Protein AF-A0ABD6C7A7-F1 (afdb_monomer_lite)

Sequence (65 aa):
MALSERLKFALVLAGGIILPGLADYALAQAGYELLGIVVWVSGYLGAMVLIWYVWLRPLDMTGPS

InterPro domains:
  IPR058309 Protein of unknown function DUF7996 [PF25959] (4-64)

Radius of gyration: 15.71 Å; chains: 1; bounding box: 42×34×35 Å

Structure (mmCIF, N/CA/C/O backbone):
data_AF-A0ABD6C7A7-F1
#
_entry.id   AF-A0ABD6C7A7-F1
#
loop_
_atom_site.group_PDB
_atom_site.id
_atom_site.type_symbol
_atom_site.label_atom_id
_atom_site.label_alt_id
_atom_site.label_comp_id
_atom_site.label_asym_id
_atom_site.label_entity_id
_atom_site.label_seq_id
_atom_site.pdbx_PDB_ins_code
_atom_site.Cartn_x
_atom_site.Cartn_y
_atom_site.Cartn_z
_atom_site.occupancy
_atom_site.B_iso_or_equiv
_atom_site.auth_seq_id
_atom_site.auth_comp_id
_atom_site.auth_asym_id
_atom_site.auth_atom_id
_atom_site.pdbx_PDB_model_num
ATOM 1 N N . MET A 1 1 ? 6.940 19.540 -15.953 1.00 61.56 1 MET A N 1
ATOM 2 C CA . MET A 1 1 ? 8.057 18.635 -15.603 1.00 61.56 1 MET A CA 1
ATOM 3 C C . MET A 1 1 ? 7.466 17.274 -15.290 1.00 61.56 1 MET A C 1
ATOM 5 O O . MET A 1 1 ? 6.562 17.214 -14.468 1.00 61.56 1 MET A O 1
ATOM 9 N N . ALA A 1 2 ? 7.898 16.214 -15.972 1.00 78.00 2 ALA A N 1
ATOM 10 C CA . ALA A 1 2 ? 7.495 14.857 -15.612 1.00 78.00 2 ALA A CA 1
ATOM 11 C C . ALA A 1 2 ? 8.253 14.410 -14.349 1.00 78.00 2 ALA A C 1
ATOM 13 O O . ALA A 1 2 ? 9.414 14.777 -14.165 1.00 78.00 2 ALA A O 1
ATOM 14 N N . LEU A 1 3 ? 7.596 13.643 -13.477 1.00 87.44 3 LEU A N 1
ATOM 15 C CA . LEU A 1 3 ? 8.217 13.068 -12.283 1.00 87.44 3 LEU A CA 1
ATOM 16 C C . LEU A 1 3 ? 9.298 12.052 -12.688 1.00 87.44 3 LEU A C 1
ATOM 18 O O . LEU A 1 3 ? 9.074 11.278 -13.620 1.00 87.44 3 LEU A O 1
ATOM 22 N N . SER A 1 4 ? 10.441 12.021 -11.995 1.00 96.12 4 SER A N 1
ATOM 23 C CA . SER A 1 4 ? 11.480 11.022 -12.278 1.00 96.12 4 SER A CA 1
ATOM 24 C C . SER A 1 4 ? 10.980 9.606 -11.971 1.00 96.12 4 SER A C 1
ATOM 26 O O . SER A 1 4 ? 10.219 9.403 -11.025 1.00 96.12 4 SER A O 1
ATOM 28 N N . GLU A 1 5 ? 11.424 8.609 -12.740 1.00 94.75 5 GLU A N 1
ATOM 29 C CA . GLU A 1 5 ? 10.991 7.213 -12.548 1.00 94.75 5 GLU A CA 1
ATOM 30 C C . GLU A 1 5 ? 11.337 6.670 -11.158 1.00 94.75 5 GLU A C 1
ATOM 32 O O . GLU A 1 5 ? 10.530 5.987 -10.532 1.00 94.75 5 GLU A O 1
ATOM 37 N N . ARG A 1 6 ? 12.500 7.056 -10.619 1.00 94.81 6 ARG A N 1
ATOM 38 C CA . ARG A 1 6 ? 12.896 6.707 -9.246 1.00 94.81 6 ARG A CA 1
ATOM 39 C C . ARG A 1 6 ? 11.923 7.270 -8.215 1.00 94.81 6 ARG A C 1
ATOM 41 O O . ARG A 1 6 ? 11.587 6.587 -7.253 1.00 94.81 6 ARG A O 1
ATOM 48 N N . LEU A 1 7 ? 11.465 8.504 -8.419 1.00 96.94 7 LEU A N 1
ATOM 49 C CA . LEU A 1 7 ? 10.520 9.143 -7.513 1.00 96.94 7 LEU A CA 1
ATOM 50 C C . LEU A 1 7 ? 9.117 8.544 -7.651 1.00 96.94 7 LEU A C 1
ATOM 52 O O . LEU A 1 7 ? 8.461 8.335 -6.639 1.00 96.94 7 LEU A O 1
ATOM 56 N N . LYS A 1 8 ? 8.675 8.187 -8.865 1.00 96.69 8 LYS A N 1
ATOM 57 C CA . LYS A 1 8 ? 7.417 7.445 -9.063 1.00 96.69 8 LYS A CA 1
ATOM 58 C C . LYS A 1 8 ? 7.431 6.118 -8.313 1.00 96.69 8 LYS A C 1
ATOM 60 O O . LYS A 1 8 ? 6.505 5.849 -7.556 1.00 96.69 8 LYS A O 1
ATOM 65 N N . PHE A 1 9 ? 8.496 5.332 -8.480 1.00 96.81 9 PHE A N 1
ATOM 66 C CA . PHE A 1 9 ? 8.666 4.069 -7.766 1.00 96.81 9 PHE A CA 1
ATOM 67 C C . PHE A 1 9 ? 8.615 4.278 -6.249 1.00 96.81 9 PHE A C 1
ATOM 69 O O . PHE A 1 9 ? 7.844 3.617 -5.561 1.00 96.81 9 PHE A O 1
ATOM 76 N N . ALA A 1 10 ? 9.390 5.237 -5.730 1.00 96.94 10 ALA A N 1
ATOM 77 C CA . ALA A 1 10 ? 9.436 5.525 -4.300 1.00 96.94 10 ALA A CA 1
ATOM 78 C C . ALA A 1 10 ? 8.069 5.956 -3.746 1.00 96.94 10 ALA A C 1
ATOM 80 O O . ALA A 1 10 ? 7.680 5.509 -2.671 1.00 96.94 10 ALA A O 1
ATOM 81 N N . LEU A 1 11 ? 7.320 6.780 -4.486 1.00 97.50 11 LEU A N 1
ATOM 82 C CA . LEU A 1 11 ? 5.980 7.214 -4.090 1.00 97.50 11 LEU A CA 1
ATOM 83 C C . LEU A 1 11 ? 4.972 6.069 -4.102 1.00 97.50 11 LEU A C 1
ATOM 85 O O . LEU A 1 11 ? 4.166 5.977 -3.182 1.00 97.50 11 LEU A O 1
ATOM 89 N N . VAL A 1 12 ? 5.015 5.192 -5.106 1.00 97.12 12 VAL A N 1
ATOM 90 C CA . VAL A 1 12 ? 4.125 4.026 -5.165 1.00 97.12 12 VAL A CA 1
ATOM 91 C C . VAL A 1 12 ? 4.454 3.036 -4.053 1.00 97.12 12 VAL A C 1
ATOM 93 O O . VAL A 1 12 ? 3.542 2.566 -3.380 1.00 97.12 12 VAL A O 1
ATOM 96 N N . LEU A 1 13 ? 5.738 2.768 -3.805 1.00 96.81 13 LEU A N 1
ATOM 97 C CA . LEU A 1 13 ? 6.172 1.894 -2.718 1.00 96.81 13 LEU A CA 1
ATOM 98 C C . LEU A 1 13 ? 5.768 2.452 -1.349 1.00 96.81 13 LEU A C 1
ATOM 100 O O . LEU A 1 13 ? 5.141 1.750 -0.561 1.00 96.81 13 LEU A O 1
ATOM 104 N N . ALA A 1 14 ? 6.091 3.716 -1.071 1.00 97.75 14 ALA A N 1
ATOM 105 C CA . ALA A 1 14 ? 5.749 4.345 0.199 1.00 97.75 14 ALA A CA 1
ATOM 106 C C . ALA A 1 14 ? 4.229 4.474 0.365 1.00 97.75 14 ALA A C 1
ATOM 108 O O . ALA A 1 14 ? 3.686 4.102 1.402 1.00 97.75 14 ALA A O 1
ATOM 109 N N . GLY A 1 15 ? 3.526 4.949 -0.665 1.00 97.94 15 GLY A N 1
ATOM 110 C CA . GLY A 1 15 ? 2.075 5.115 -0.653 1.00 97.94 15 GLY A CA 1
ATOM 111 C C . GLY A 1 15 ? 1.331 3.792 -0.486 1.00 97.94 15 GLY A C 1
ATOM 112 O O . GLY A 1 15 ? 0.386 3.725 0.294 1.00 97.94 15 GLY A O 1
ATOM 113 N N . GLY A 1 16 ? 1.800 2.730 -1.141 1.00 96.81 16 GLY A N 1
ATOM 114 C CA . GLY A 1 16 ? 1.239 1.384 -1.041 1.00 96.81 16 GLY A CA 1
ATOM 115 C C . GLY A 1 16 ? 1.353 0.743 0.344 1.00 96.81 16 GLY A C 1
ATOM 116 O O . GLY A 1 16 ? 0.626 -0.199 0.630 1.00 96.81 16 GLY A O 1
ATOM 117 N N . ILE A 1 17 ? 2.225 1.258 1.215 1.00 95.06 17 ILE A N 1
ATOM 118 C CA . ILE A 1 17 ? 2.371 0.796 2.603 1.00 95.06 17 ILE A CA 1
ATOM 119 C C . ILE A 1 17 ? 1.674 1.763 3.564 1.00 95.06 17 ILE A C 1
ATOM 121 O O . ILE A 1 17 ? 0.897 1.347 4.422 1.00 95.06 17 ILE A O 1
ATOM 125 N N . ILE A 1 18 ? 1.936 3.064 3.413 1.00 98.38 18 ILE A N 1
ATOM 126 C CA . ILE A 1 18 ? 1.464 4.096 4.339 1.00 98.38 18 ILE A CA 1
ATOM 127 C C . ILE A 1 18 ? -0.053 4.262 4.242 1.00 98.38 18 ILE A C 1
ATOM 129 O O . ILE A 1 18 ? -0.720 4.292 5.272 1.00 98.38 18 ILE A O 1
ATOM 133 N N . LEU A 1 19 ? -0.617 4.363 3.033 1.00 98.44 19 LEU A N 1
ATOM 134 C CA . LEU A 1 19 ? -2.049 4.640 2.877 1.00 98.44 19 LEU A CA 1
ATOM 135 C C . LEU A 1 19 ? -2.923 3.494 3.413 1.00 98.44 19 LEU A C 1
ATOM 137 O O . LEU A 1 19 ? -3.835 3.790 4.186 1.00 98.44 19 LEU A O 1
ATOM 141 N N . PRO A 1 20 ? -2.651 2.207 3.104 1.00 98.25 20 PRO A N 1
ATOM 142 C CA . PRO A 1 20 ? -3.423 1.113 3.686 1.00 98.25 20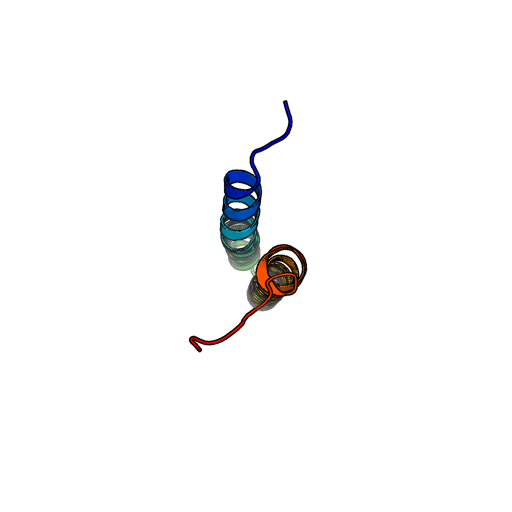 PRO A CA 1
ATOM 143 C C . PRO A 1 20 ? -3.239 1.001 5.202 1.00 98.25 20 PRO A C 1
ATOM 145 O O . PRO A 1 20 ? -4.208 0.722 5.896 1.00 98.25 20 PRO A O 1
ATOM 148 N N . GLY A 1 21 ? -2.038 1.274 5.731 1.00 98.12 21 GLY A N 1
ATOM 149 C CA . GLY A 1 21 ? -1.787 1.286 7.179 1.00 98.12 21 GLY A CA 1
ATOM 150 C C . GLY A 1 21 ? -2.559 2.378 7.920 1.00 98.12 21 GLY A C 1
ATOM 151 O O . GLY A 1 21 ? -3.136 2.126 8.973 1.00 98.12 21 GLY A O 1
ATOM 152 N N . LEU A 1 22 ? -2.627 3.587 7.356 1.00 98.69 22 LEU A N 1
ATOM 153 C CA . LEU A 1 22 ? -3.438 4.668 7.921 1.00 98.69 22 LEU A CA 1
ATOM 154 C C . LEU A 1 22 ? -4.938 4.363 7.840 1.00 98.69 22 LEU A C 1
ATOM 156 O O . LEU A 1 22 ? -5.678 4.697 8.765 1.00 98.69 22 LEU A O 1
ATOM 160 N N . ALA A 1 23 ? -5.387 3.730 6.753 1.00 98.56 23 ALA A N 1
ATOM 161 C CA . ALA A 1 23 ? -6.777 3.318 6.599 1.00 98.56 23 ALA A CA 1
ATOM 162 C C . ALA A 1 23 ? -7.165 2.226 7.608 1.00 98.56 23 ALA A C 1
ATOM 164 O O . ALA A 1 23 ? -8.206 2.345 8.248 1.00 98.56 23 ALA A O 1
ATOM 165 N N . ASP A 1 24 ? -6.316 1.213 7.795 1.00 98.62 24 ASP A N 1
ATOM 166 C CA . ASP A 1 24 ? -6.484 0.179 8.820 1.00 98.62 24 ASP A CA 1
ATOM 167 C C . ASP A 1 24 ? -6.562 0.783 10.222 1.00 98.62 24 ASP A C 1
ATOM 169 O O . ASP A 1 24 ? -7.544 0.571 10.928 1.00 98.62 24 ASP A O 1
ATOM 173 N N . TYR A 1 25 ? -5.607 1.648 10.576 1.00 98.38 25 TYR A N 1
ATOM 174 C CA . TYR A 1 25 ? -5.628 2.358 11.853 1.00 98.38 25 TYR A CA 1
ATOM 175 C C . TYR A 1 25 ? -6.944 3.119 12.072 1.00 98.38 25 TYR A C 1
ATOM 177 O O . TYR A 1 25 ? -7.571 2.993 13.123 1.00 98.38 25 TYR A O 1
ATOM 185 N N . ALA A 1 26 ? -7.400 3.885 11.077 1.00 98.75 26 ALA A N 1
ATOM 186 C CA . ALA A 1 26 ? -8.652 4.630 11.180 1.00 98.75 26 ALA A CA 1
ATOM 187 C C . ALA A 1 26 ? -9.876 3.706 11.329 1.00 98.75 26 ALA A C 1
ATOM 189 O O . ALA A 1 26 ? -10.783 4.009 12.106 1.00 98.75 26 ALA A O 1
ATOM 190 N N . LEU A 1 27 ? -9.899 2.575 10.617 1.00 98.69 27 LEU A N 1
ATOM 191 C CA . LEU A 1 27 ? -10.973 1.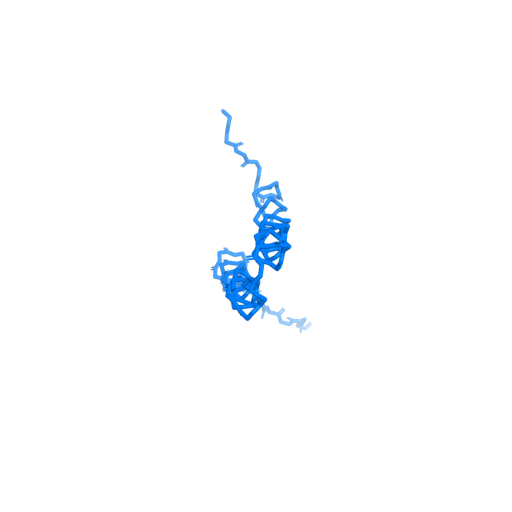582 10.689 1.00 98.69 27 LEU A CA 1
ATOM 192 C C . LEU A 1 27 ? -10.995 0.859 12.037 1.00 98.69 27 LEU A C 1
ATOM 194 O O . LEU A 1 27 ? -12.067 0.712 12.623 1.00 98.69 27 LEU A O 1
ATOM 198 N N . ALA A 1 28 ? -9.833 0.478 12.564 1.00 98.44 28 ALA A N 1
ATOM 199 C CA . ALA A 1 28 ? -9.699 -0.124 13.884 1.00 98.44 28 ALA A CA 1
ATOM 200 C C . ALA A 1 28 ? -10.190 0.832 14.984 1.00 98.44 28 ALA A C 1
ATOM 202 O O . ALA A 1 28 ? -10.998 0.440 15.825 1.00 98.44 28 ALA A O 1
ATOM 203 N N . GLN A 1 29 ? -9.811 2.114 14.919 1.00 98.56 29 GLN A N 1
ATOM 204 C CA . GLN A 1 29 ? -10.288 3.147 15.851 1.00 98.56 29 GLN A CA 1
ATOM 205 C C . GLN A 1 29 ? -11.807 3.372 15.777 1.00 98.56 29 GLN A C 1
ATOM 207 O O . GLN A 1 29 ? -12.416 3.808 16.753 1.00 98.56 29 GLN A O 1
ATOM 212 N N . ALA A 1 30 ? -12.428 3.060 14.639 1.00 98.50 30 ALA A N 1
ATOM 213 C CA . ALA A 1 30 ? -13.873 3.112 14.444 1.00 98.50 30 ALA A CA 1
ATOM 214 C C . ALA A 1 30 ? -14.598 1.793 14.800 1.00 98.50 30 ALA A C 1
ATOM 216 O O . ALA A 1 30 ? -15.813 1.708 14.623 1.00 98.50 30 ALA A O 1
ATOM 217 N N . GLY A 1 31 ? -13.886 0.774 15.301 1.00 98.56 31 GLY A N 1
ATOM 218 C CA . GLY A 1 31 ? -14.448 -0.528 15.684 1.00 98.56 31 GLY A CA 1
ATOM 219 C C . GLY A 1 31 ? -14.558 -1.550 14.546 1.00 98.56 31 GLY A C 1
ATOM 220 O O . GLY A 1 31 ? -15.133 -2.619 14.736 1.00 98.56 31 GLY A O 1
ATOM 221 N N . TYR A 1 32 ? -14.003 -1.254 13.368 1.00 98.56 32 TYR A N 1
ATOM 222 C CA . TYR A 1 32 ? -14.037 -2.111 12.179 1.00 98.56 32 TYR A CA 1
ATOM 223 C C . TYR A 1 32 ? -12.716 -2.867 11.960 1.00 98.56 32 TYR A C 1
ATOM 225 O O . TYR A 1 32 ? -12.162 -2.853 10.862 1.00 98.56 32 TYR A O 1
ATOM 233 N N . GLU A 1 33 ? -12.207 -3.546 12.989 1.00 97.81 33 GLU A N 1
ATOM 234 C CA . GLU A 1 33 ? -10.880 -4.187 12.981 1.00 97.81 33 GLU A CA 1
ATOM 235 C C . GLU A 1 33 ? -10.680 -5.166 11.810 1.00 97.81 33 GLU A C 1
ATOM 237 O O . GLU A 1 33 ? -9.712 -5.057 11.060 1.00 97.81 33 GLU A O 1
ATOM 242 N N . LEU A 1 34 ? -11.640 -6.067 11.567 1.00 98.50 34 LEU A N 1
ATOM 243 C 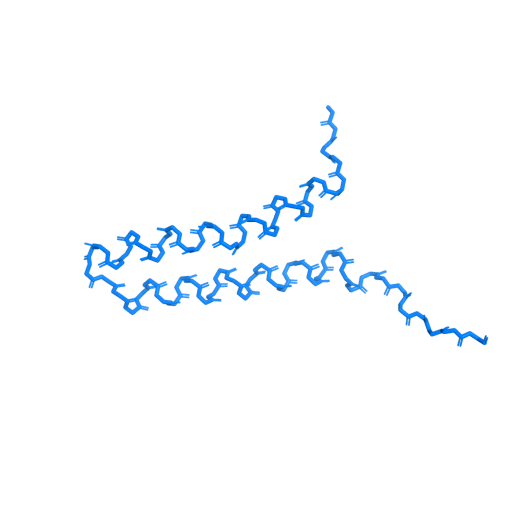CA . LEU A 1 34 ? -11.541 -7.020 10.454 1.00 98.50 34 LEU A CA 1
ATOM 244 C C . LEU A 1 34 ? -11.497 -6.320 9.085 1.00 98.50 34 LEU A C 1
ATOM 246 O O . LEU A 1 34 ? -10.770 -6.752 8.191 1.00 98.50 34 LEU A O 1
ATOM 250 N N . LEU A 1 35 ? -12.267 -5.243 8.910 1.00 98.56 35 LEU A N 1
ATOM 251 C CA . LEU A 1 35 ? -12.267 -4.478 7.664 1.00 98.56 35 LEU A CA 1
ATOM 252 C C . LEU A 1 35 ? -10.935 -3.747 7.474 1.00 98.56 35 LEU A C 1
ATOM 254 O O . LEU A 1 35 ? -10.426 -3.716 6.356 1.00 98.56 35 LEU A O 1
ATOM 258 N N . GLY A 1 36 ? -10.366 -3.210 8.556 1.00 98.62 36 GLY A N 1
ATOM 259 C CA . GLY A 1 36 ? -9.036 -2.608 8.559 1.00 98.62 36 GLY A CA 1
ATOM 260 C C . GLY A 1 36 ? -7.969 -3.573 8.046 1.00 98.62 36 GLY A C 1
ATOM 261 O O . GLY A 1 36 ? -7.283 -3.267 7.068 1.00 98.62 36 GLY A O 1
ATOM 262 N N . ILE A 1 37 ? -7.937 -4.795 8.587 1.00 98.31 37 ILE A N 1
ATOM 263 C CA . ILE A 1 37 ? -7.013 -5.851 8.147 1.00 98.31 37 ILE A CA 1
ATOM 264 C C . ILE A 1 37 ? -7.190 -6.151 6.653 1.00 98.31 37 ILE A C 1
ATOM 266 O O . ILE A 1 37 ? -6.209 -6.242 5.911 1.00 98.31 37 ILE A O 1
ATOM 270 N N . VAL A 1 38 ? -8.433 -6.291 6.181 1.00 98.69 38 VAL A N 1
ATOM 271 C CA . VAL A 1 38 ? -8.716 -6.559 4.761 1.00 98.69 38 VAL A CA 1
ATOM 272 C C . VAL A 1 38 ? -8.215 -5.420 3.871 1.00 98.69 38 VAL A C 1
ATOM 274 O O . VAL A 1 38 ? -7.600 -5.678 2.832 1.00 98.69 38 VAL A O 1
ATOM 277 N N . VAL A 1 39 ? -8.438 -4.165 4.267 1.00 98.50 39 VAL A N 1
ATOM 278 C CA . VAL A 1 39 ? -7.939 -2.982 3.551 1.00 98.50 39 VAL A CA 1
ATOM 279 C C . VAL A 1 39 ? -6.413 -2.960 3.530 1.00 98.50 39 VAL A C 1
ATOM 281 O O . VAL A 1 39 ? -5.823 -2.714 2.478 1.00 98.50 39 VAL A O 1
ATOM 284 N N . TRP A 1 40 ? -5.766 -3.281 4.649 1.00 98.06 40 TRP A N 1
ATOM 285 C CA . TRP A 1 40 ? -4.311 -3.331 4.731 1.00 98.06 40 TRP A CA 1
ATOM 286 C C . TRP A 1 40 ? -3.716 -4.390 3.800 1.00 98.06 40 TRP A C 1
ATOM 288 O O . TRP A 1 40 ? -2.881 -4.072 2.952 1.00 98.06 40 TRP A O 1
ATOM 298 N N . VAL A 1 41 ? -4.191 -5.638 3.900 1.00 98.31 41 VAL A N 1
ATOM 299 C CA . VAL A 1 41 ? -3.699 -6.763 3.090 1.00 98.31 41 VAL A CA 1
ATOM 300 C C . VAL A 1 41 ? -3.943 -6.518 1.604 1.00 98.31 41 VAL A C 1
ATOM 302 O O . VAL A 1 41 ? -3.038 -6.708 0.793 1.00 98.31 41 VAL A O 1
ATOM 305 N N . SER A 1 42 ? -5.150 -6.085 1.230 1.00 98.31 42 SER A N 1
ATOM 306 C CA . SER A 1 42 ? -5.479 -5.824 -0.176 1.00 98.31 42 SER A CA 1
ATOM 307 C C . SER A 1 42 ? -4.686 -4.649 -0.746 1.00 98.31 42 SER A C 1
ATOM 309 O O . SER A 1 42 ? -4.188 -4.745 -1.867 1.00 98.31 42 SER A O 1
ATOM 311 N N . GLY A 1 43 ? -4.504 -3.575 0.026 1.00 97.56 43 GLY A N 1
ATOM 312 C CA . GLY A 1 43 ? -3.691 -2.431 -0.372 1.00 97.56 43 GLY A CA 1
ATOM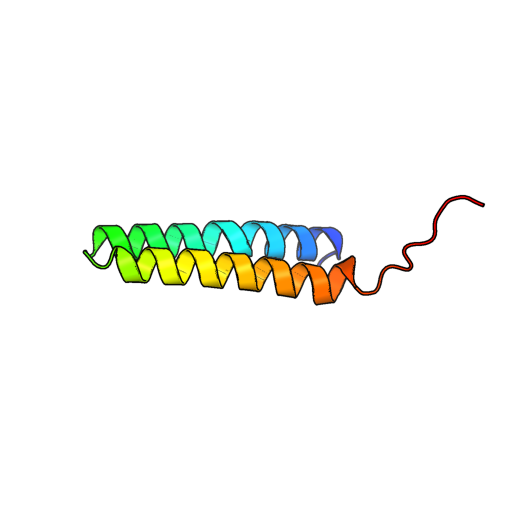 313 C C . GLY A 1 43 ? -2.223 -2.806 -0.567 1.00 97.56 43 GLY A C 1
ATOM 314 O O . GLY A 1 43 ? -1.637 -2.480 -1.600 1.00 97.56 43 GLY A O 1
ATOM 315 N N . TYR A 1 44 ? -1.652 -3.561 0.374 1.00 95.31 44 TYR A N 1
ATOM 316 C CA . TYR A 1 44 ? -0.276 -4.043 0.288 1.00 95.31 44 TYR A CA 1
ATOM 317 C C . TYR A 1 44 ? -0.074 -4.994 -0.900 1.00 95.31 44 TYR A C 1
ATOM 319 O O . TYR A 1 44 ? 0.834 -4.796 -1.708 1.00 95.31 44 TYR A O 1
ATOM 327 N N . LEU A 1 45 ? -0.957 -5.984 -1.072 1.00 98.19 45 LEU A N 1
ATOM 328 C CA . LEU A 1 45 ? -0.910 -6.908 -2.207 1.00 98.19 45 LEU A CA 1
ATOM 329 C C . LEU A 1 45 ? -1.077 -6.169 -3.542 1.00 98.19 45 LEU A C 1
ATOM 331 O O . LEU A 1 45 ? -0.354 -6.445 -4.499 1.00 98.19 45 LEU A O 1
ATOM 335 N N . GLY A 1 46 ? -1.988 -5.197 -3.604 1.00 98.12 46 GLY A N 1
ATOM 336 C CA . GLY A 1 46 ? -2.178 -4.340 -4.772 1.00 98.12 46 GLY A CA 1
ATOM 337 C C . GLY A 1 46 ? -0.916 -3.551 -5.117 1.00 98.12 46 GLY A C 1
ATOM 338 O O . GLY A 1 46 ? -0.510 -3.522 -6.279 1.00 98.12 46 GLY A O 1
ATOM 339 N N . ALA A 1 47 ? -0.243 -2.979 -4.115 1.00 97.50 47 ALA A N 1
ATOM 340 C CA . ALA A 1 47 ? 1.033 -2.294 -4.299 1.00 97.50 47 ALA A CA 1
ATOM 341 C C . ALA A 1 47 ? 2.127 -3.244 -4.808 1.00 97.50 47 ALA A C 1
ATOM 343 O O . ALA A 1 47 ? 2.838 -2.897 -5.750 1.00 97.50 47 ALA A O 1
ATOM 344 N N . MET A 1 48 ? 2.229 -4.458 -4.253 1.00 97.94 48 MET A N 1
ATOM 345 C CA . MET A 1 48 ? 3.171 -5.480 -4.728 1.00 97.94 48 MET A CA 1
ATOM 346 C C . MET A 1 48 ? 2.935 -5.833 -6.200 1.00 97.94 48 MET A C 1
ATOM 348 O O . MET A 1 48 ? 3.880 -5.837 -6.988 1.00 97.94 48 MET A O 1
ATOM 352 N N . VAL A 1 49 ? 1.683 -6.101 -6.583 1.00 98.31 49 VAL A N 1
ATOM 353 C CA . VAL A 1 49 ? 1.321 -6.456 -7.964 1.00 98.31 49 VAL A CA 1
ATOM 354 C C . VAL A 1 49 ? 1.599 -5.298 -8.916 1.00 98.31 49 VAL A C 1
ATOM 356 O O . VAL A 1 49 ? 2.158 -5.516 -9.990 1.00 98.31 49 VAL A O 1
ATOM 359 N N . LEU A 1 50 ? 1.262 -4.067 -8.526 1.00 98.12 50 LEU A N 1
ATOM 360 C CA . LEU A 1 50 ? 1.525 -2.876 -9.331 1.00 98.12 50 LEU A CA 1
ATOM 361 C C . LEU A 1 50 ? 3.029 -2.664 -9.540 1.00 98.12 50 LEU A C 1
ATOM 363 O O . LEU A 1 50 ? 3.469 -2.452 -10.671 1.00 98.12 50 LEU A O 1
ATOM 367 N N . ILE A 1 51 ? 3.815 -2.758 -8.462 1.00 97.75 51 ILE A N 1
ATOM 368 C CA . ILE A 1 51 ? 5.272 -2.622 -8.517 1.00 97.75 51 ILE A CA 1
ATOM 369 C C . ILE A 1 51 ? 5.872 -3.686 -9.431 1.00 97.75 51 ILE A C 1
ATOM 371 O O . ILE A 1 51 ? 6.678 -3.376 -10.312 1.00 97.75 51 ILE A O 1
ATOM 375 N N . TRP A 1 52 ? 5.448 -4.936 -9.246 1.00 97.44 52 TRP A N 1
ATOM 376 C CA . TRP A 1 52 ? 5.889 -6.035 -10.083 1.00 97.44 52 TRP A CA 1
ATOM 377 C C . TRP A 1 52 ? 5.556 -5.780 -11.552 1.00 97.44 52 TRP A C 1
ATOM 379 O O . TRP A 1 52 ? 6.441 -5.862 -12.395 1.00 97.44 52 TRP A O 1
ATOM 389 N N . TYR A 1 53 ? 4.314 -5.419 -11.864 1.00 98.00 53 TYR A N 1
ATOM 390 C CA . TYR A 1 53 ? 3.855 -5.279 -13.241 1.00 98.00 53 TYR A CA 1
ATOM 391 C C . TYR A 1 53 ? 4.551 -4.139 -13.993 1.00 98.00 53 TYR A C 1
ATOM 393 O O . TYR A 1 53 ? 4.892 -4.297 -15.164 1.00 98.00 53 TYR A O 1
ATOM 401 N N . VAL A 1 54 ? 4.754 -2.997 -13.330 1.00 97.25 54 VAL A N 1
ATOM 402 C CA . VAL A 1 54 ? 5.268 -1.779 -13.971 1.00 97.25 54 VAL A CA 1
ATOM 403 C C . VAL A 1 54 ? 6.796 -1.728 -13.982 1.00 97.25 54 VAL A C 1
ATOM 405 O O . VAL A 1 54 ? 7.365 -1.309 -14.986 1.00 97.25 54 VAL A O 1
ATOM 408 N N . TRP A 1 55 ? 7.468 -2.149 -12.904 1.00 96.12 55 TRP A N 1
ATOM 409 C CA . TRP A 1 55 ? 8.924 -1.988 -12.779 1.00 96.12 55 TRP A CA 1
ATOM 410 C C . TRP A 1 55 ? 9.715 -3.289 -12.846 1.00 96.12 55 TRP A C 1
ATOM 412 O O . TRP A 1 55 ? 10.837 -3.245 -13.335 1.00 96.12 55 TRP A O 1
ATOM 422 N N . LEU A 1 56 ? 9.192 -4.423 -12.362 1.00 95.06 56 LEU A N 1
ATOM 423 C CA . LEU A 1 56 ? 9.974 -5.670 -12.301 1.00 95.06 56 LEU A CA 1
ATOM 424 C C . LEU A 1 56 ? 9.768 -6.57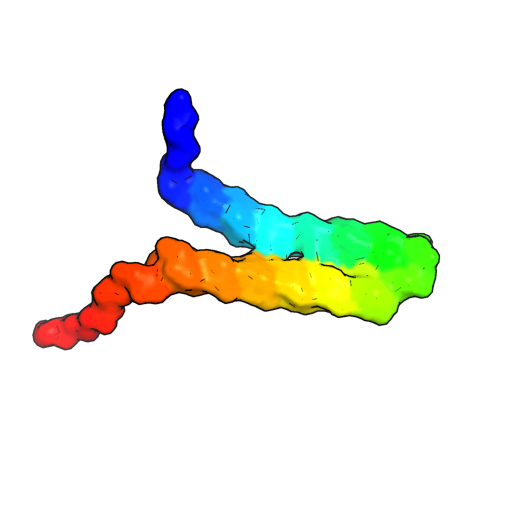4 -13.519 1.00 95.06 56 LEU A C 1
ATOM 426 O O . LEU A 1 56 ? 10.737 -7.057 -14.088 1.00 95.06 56 LEU A O 1
ATOM 430 N N . ARG A 1 57 ? 8.518 -6.805 -13.928 1.00 95.56 57 ARG A N 1
ATOM 431 C CA . ARG A 1 57 ? 8.139 -7.667 -15.056 1.00 95.56 57 ARG A CA 1
ATOM 432 C C . ARG A 1 57 ? 8.821 -7.279 -16.377 1.00 95.56 57 ARG A C 1
ATOM 434 O O . ARG A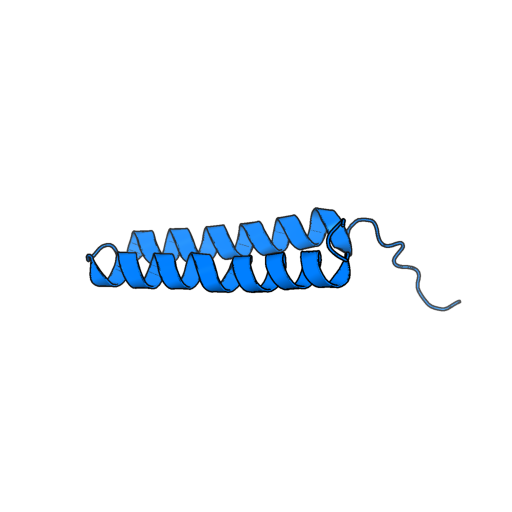 1 57 ? 9.144 -8.198 -17.122 1.00 95.56 57 ARG A O 1
ATOM 441 N N . PRO A 1 58 ? 9.036 -5.987 -16.699 1.00 95.00 58 PRO A N 1
ATOM 442 C CA . PRO A 1 58 ? 9.714 -5.603 -17.938 1.00 95.00 58 PRO A CA 1
ATOM 443 C C . PRO A 1 58 ? 11.240 -5.766 -17.900 1.00 95.00 58 PRO A C 1
ATOM 445 O O . PRO A 1 58 ? 11.886 -5.477 -18.902 1.00 95.00 58 PRO A O 1
ATOM 448 N N . LEU A 1 59 ? 11.833 -6.139 -16.761 1.00 93.31 59 LEU A N 1
ATOM 449 C CA . LEU A 1 59 ? 13.279 -6.315 -16.661 1.00 93.31 59 LEU A CA 1
ATOM 450 C C . LEU A 1 59 ? 13.685 -7.649 -17.285 1.00 93.31 59 LEU A C 1
ATOM 452 O O . LEU A 1 59 ? 13.210 -8.706 -16.868 1.00 93.31 59 LEU A O 1
ATOM 456 N N . ASP A 1 60 ? 14.629 -7.598 -18.220 1.00 90.56 60 ASP A N 1
ATOM 457 C CA . ASP A 1 60 ? 15.300 -8.789 -18.731 1.00 90.56 60 ASP A CA 1
ATOM 458 C C . ASP A 1 60 ? 16.268 -9.320 -17.668 1.00 90.56 60 ASP A C 1
ATOM 460 O O . ASP A 1 60 ? 17.403 -8.867 -17.518 1.00 90.56 60 ASP A O 1
ATOM 464 N N . MET A 1 61 ? 15.789 -10.276 -16.876 1.00 85.12 61 MET A N 1
ATOM 465 C CA . MET A 1 61 ? 16.578 -10.925 -15.833 1.00 85.12 61 MET A CA 1
ATOM 466 C C . MET A 1 61 ? 17.459 -12.016 -16.456 1.00 85.12 61 MET A C 1
ATOM 468 O O . MET A 1 61 ? 17.090 -13.189 -16.477 1.00 85.12 61 MET A O 1
ATOM 472 N N . THR A 1 62 ? 18.623 -11.638 -16.985 1.00 87.06 62 THR A N 1
ATOM 473 C CA . THR A 1 62 ? 19.636 -12.588 -17.475 1.00 87.06 62 THR A CA 1
ATOM 474 C C . THR A 1 62 ? 20.684 -12.880 -16.400 1.00 87.06 62 THR A C 1
ATOM 476 O O . THR A 1 62 ? 21.093 -11.982 -15.664 1.00 87.06 62 THR A O 1
ATOM 479 N N . GLY A 1 63 ? 21.144 -14.131 -16.312 1.00 81.56 63 GLY A N 1
ATOM 480 C CA . GLY A 1 63 ? 22.262 -14.510 -15.441 1.00 81.56 63 GLY A CA 1
ATOM 481 C C . GLY A 1 63 ? 23.632 -14.137 -16.035 1.00 81.56 63 GLY A C 1
ATOM 482 O O . GLY A 1 63 ? 23.709 -13.821 -17.223 1.00 81.56 63 GLY A O 1
ATOM 483 N N . PRO A 1 64 ? 24.715 -14.181 -15.236 1.00 75.19 64 PRO A N 1
ATOM 484 C CA . PRO A 1 64 ? 26.078 -14.055 -15.751 1.00 75.19 64 PRO A CA 1
ATOM 485 C C . PRO A 1 64 ? 26.383 -15.169 -16.764 1.00 75.19 64 PRO A C 1
ATOM 487 O O . PRO A 1 64 ? 26.020 -16.323 -16.526 1.00 75.19 64 PRO A O 1
ATOM 490 N N . SER A 1 65 ? 27.040 -14.810 -17.869 1.00 74.00 65 SER A N 1
ATOM 491 C CA . SER A 1 65 ? 27.615 -15.740 -18.854 1.00 74.00 65 SER A CA 1
ATOM 492 C C . SER A 1 65 ? 28.978 -16.256 -18.420 1.00 74.00 65 SER A C 1
ATOM 494 O O . SER A 1 65 ? 29.778 -15.392 -17.989 1.00 74.00 65 SER A O 1
#

Secondary structure (DSSP, 8-state):
-PPPHHHHHHHHHHHHHHHHHHHHHHHHHTT-HHHHHHHHHHHHHHHHHHHIIIIITTS--PPP-

Organism: NCBI:txid1126241

Foldseek 3Di:
DDDDPVVVLVCLQCCLQVVLQVQLVVCVVVVNNVVSVVSNVVSNVVSVVVCCVPPNVPDPDDDDD

pLDDT: mean 95.08, std 6.91, range [61.56, 98.75]